Protein AF-A0AB33IE36-F1 (afdb_monomer_lite)

Secondary structure (DSSP, 8-state):
-TTSHHHHHHHHHHHHHHHHHHHHHTTT-GGGHHHHHHHHHHHHHHHHHHHHHHHHSS--S---S-HHHHHHHHHHHHHHTT----SHHHHHHHHHHHHHHHH-TTS-TTT-SB-TTSPBPPP----HHHHHHHHHHHHHHHHHHHHHHHHHTT--

Organism: NCBI:txid887700

Structure (mmCIF, N/CA/C/O backbone):
data_AF-A0AB33IE36-F1
#
_entry.id   AF-A0AB33IE36-F1
#
loop_
_atom_site.group_PDB
_atom_site.id
_atom_site.type_symbol
_atom_site.label_atom_id
_atom_site.label_alt_id
_atom_site.label_comp_id
_atom_site.label_asym_id
_atom_site.label_entity_id
_atom_site.label_seq_id
_atom_site.pdbx_PDB_ins_code
_atom_site.Cartn_x
_atom_site.Cartn_y
_atom_site.Cartn_z
_atom_site.occupancy
_atom_site.B_iso_or_equiv
_atom_site.auth_seq_id
_atom_site.auth_comp_id
_atom_site.auth_asym_id
_atom_site.auth_atom_id
_atom_site.pdbx_PDB_model_num
ATOM 1 N N . MET A 1 1 ? 19.873 -5.301 5.708 1.00 49.38 1 MET A N 1
ATOM 2 C CA . MET A 1 1 ? 20.299 -3.986 6.247 1.00 49.38 1 MET A CA 1
ATOM 3 C C . MET A 1 1 ? 19.062 -3.291 6.789 1.00 49.38 1 MET A C 1
ATOM 5 O O . MET A 1 1 ? 18.103 -3.177 6.050 1.00 49.38 1 MET A O 1
ATOM 9 N N . THR A 1 2 ? 19.055 -2.840 8.042 1.00 55.91 2 THR A N 1
ATOM 10 C CA . THR A 1 2 ? 17.875 -2.230 8.699 1.00 55.91 2 THR A CA 1
ATOM 11 C C . THR A 1 2 ? 17.488 -0.840 8.167 1.00 55.91 2 THR A C 1
ATOM 13 O O . THR A 1 2 ? 16.539 -0.242 8.659 1.00 55.91 2 THR A O 1
ATOM 16 N N . GLY A 1 3 ? 18.222 -0.317 7.177 1.00 69.31 3 GLY A N 1
ATOM 17 C CA . GLY A 1 3 ? 17.977 0.981 6.541 1.00 69.31 3 GLY A CA 1
ATOM 18 C C . GLY A 1 3 ? 17.455 0.912 5.101 1.00 69.31 3 GLY A C 1
ATOM 19 O O . GLY A 1 3 ? 17.463 1.943 4.436 1.00 69.31 3 GLY A O 1
ATOM 20 N N . SER A 1 4 ? 17.062 -0.262 4.586 1.00 84.06 4 SER A N 1
ATOM 21 C CA . SER A 1 4 ? 16.461 -0.365 3.245 1.00 84.06 4 SER A CA 1
ATOM 22 C C . SER A 1 4 ? 14.956 -0.079 3.270 1.00 84.06 4 SER A C 1
ATOM 24 O O . SER A 1 4 ? 14.287 -0.296 4.283 1.00 84.06 4 SER A O 1
ATOM 26 N N . TRP A 1 5 ? 14.419 0.386 2.136 1.00 87.44 5 TRP A N 1
ATOM 27 C CA . TRP A 1 5 ? 12.974 0.556 1.949 1.00 87.44 5 TRP A CA 1
ATOM 28 C C . TRP A 1 5 ? 12.212 -0.756 2.121 1.00 87.44 5 TRP A C 1
ATOM 30 O O . TRP A 1 5 ? 11.203 -0.772 2.814 1.00 87.44 5 TRP A O 1
ATOM 40 N N . GLU A 1 6 ? 12.750 -1.843 1.574 1.00 89.44 6 GLU A N 1
ATOM 41 C CA . GLU A 1 6 ? 12.217 -3.200 1.705 1.00 89.44 6 GLU A CA 1
ATOM 42 C C . GLU A 1 6 ? 12.073 -3.617 3.177 1.00 89.44 6 GLU A C 1
ATOM 44 O O . GLU A 1 6 ? 10.994 -4.011 3.614 1.00 89.44 6 GLU A O 1
ATOM 49 N N . PHE A 1 7 ? 13.136 -3.461 3.980 1.00 91.06 7 PHE A N 1
ATOM 50 C CA . PHE A 1 7 ? 13.088 -3.813 5.401 1.00 91.06 7 PHE A CA 1
ATOM 51 C C . PHE A 1 7 ? 12.043 -2.977 6.145 1.00 91.06 7 PHE A C 1
ATOM 53 O O . PHE A 1 7 ? 11.310 -3.496 6.988 1.00 91.06 7 PHE A O 1
ATOM 60 N N . LEU A 1 8 ? 11.966 -1.680 5.833 1.00 92.62 8 LEU A N 1
ATOM 61 C CA . LEU A 1 8 ? 10.999 -0.789 6.458 1.00 92.62 8 LEU A CA 1
ATOM 62 C C . LEU A 1 8 ? 9.562 -1.176 6.073 1.00 92.62 8 LEU A C 1
ATOM 64 O O . LEU A 1 8 ? 8.723 -1.284 6.965 1.00 92.62 8 LEU A O 1
ATOM 68 N N . ALA A 1 9 ? 9.293 -1.446 4.794 1.00 94.69 9 ALA A N 1
ATOM 69 C CA . ALA A 1 9 ? 7.997 -1.912 4.304 1.00 94.69 9 ALA A CA 1
ATOM 70 C C . ALA A 1 9 ? 7.563 -3.205 5.006 1.00 94.69 9 ALA A C 1
ATOM 72 O O . ALA A 1 9 ? 6.522 -3.218 5.669 1.00 94.69 9 ALA A O 1
ATOM 73 N N . TYR A 1 10 ? 8.436 -4.217 5.002 1.00 95.06 10 TYR A N 1
ATOM 74 C CA . TYR A 1 10 ? 8.196 -5.496 5.667 1.00 95.06 10 TYR A CA 1
ATOM 75 C C . TYR A 1 10 ? 7.940 -5.338 7.173 1.00 95.06 10 TYR A C 1
ATOM 77 O O . TYR A 1 10 ? 7.047 -5.971 7.732 1.00 95.06 10 TYR A O 1
ATOM 85 N N . SER A 1 11 ? 8.674 -4.454 7.859 1.00 95.75 11 SER A N 1
ATOM 86 C CA . SER A 1 11 ? 8.471 -4.234 9.299 1.00 95.75 11 SER A CA 1
ATOM 87 C C . SER A 1 11 ? 7.073 -3.693 9.631 1.00 95.75 11 SER A C 1
ATOM 89 O O . SER A 1 11 ? 6.483 -4.082 10.641 1.00 95.75 11 SER A O 1
ATOM 91 N N . PHE A 1 12 ? 6.521 -2.830 8.772 1.00 96.56 12 PHE A N 1
ATOM 92 C CA . PHE A 1 12 ? 5.180 -2.271 8.942 1.00 96.56 12 PHE A CA 1
ATOM 93 C C . PHE A 1 12 ? 4.083 -3.231 8.484 1.00 96.56 12 PHE A C 1
ATOM 95 O O . PHE A 1 12 ? 3.029 -3.255 9.111 1.00 96.56 12 PHE A O 1
ATOM 102 N N . GLU A 1 13 ? 4.331 -4.034 7.448 1.00 97.06 13 GLU A N 1
ATOM 103 C CA . GLU A 1 13 ? 3.471 -5.165 7.072 1.00 97.06 13 GLU A CA 1
ATOM 104 C C . GLU A 1 13 ? 3.304 -6.127 8.250 1.00 97.06 13 GLU A C 1
ATOM 106 O O . GLU A 1 13 ? 2.185 -6.327 8.718 1.00 97.06 13 GLU A O 1
ATOM 111 N N . ARG A 1 14 ? 4.407 -6.597 8.847 1.00 97.25 14 ARG A N 1
ATOM 112 C CA . ARG A 1 14 ? 4.348 -7.446 10.047 1.00 97.25 14 ARG A CA 1
ATOM 113 C C . ARG A 1 14 ? 3.610 -6.771 11.201 1.00 97.25 14 ARG A C 1
ATOM 115 O O . ARG A 1 14 ? 2.809 -7.411 11.870 1.00 97.25 14 ARG A O 1
ATOM 122 N N . GLY A 1 15 ? 3.857 -5.483 11.439 1.00 96.62 15 GLY A N 1
ATOM 123 C CA . GLY A 1 15 ? 3.151 -4.734 12.480 1.00 96.62 15 GLY A CA 1
ATOM 124 C C . GLY A 1 15 ? 1.637 -4.657 12.248 1.00 96.62 15 GLY A C 1
ATOM 125 O O . GLY A 1 15 ? 0.869 -4.770 13.204 1.00 96.62 15 GLY A O 1
ATOM 126 N N . PHE A 1 16 ? 1.211 -4.478 10.995 1.00 96.00 16 PHE A N 1
ATOM 127 C CA . PHE A 1 16 ? -0.198 -4.494 10.611 1.00 96.00 16 PHE A CA 1
ATOM 128 C C . PHE A 1 16 ? -0.825 -5.873 10.847 1.00 96.00 16 PHE A C 1
ATOM 130 O O . PHE A 1 16 ? -1.850 -5.942 11.521 1.00 96.00 16 PHE A O 1
ATOM 137 N N . GLU A 1 17 ? -0.202 -6.949 10.362 1.00 96.00 17 GLU A N 1
ATOM 138 C CA . GLU A 1 17 ? -0.733 -8.314 10.492 1.00 96.00 17 GLU A CA 1
ATOM 139 C C . GLU A 1 17 ? -0.922 -8.723 11.958 1.00 96.00 17 GLU A C 1
ATOM 141 O O . GLU A 1 17 ? -1.997 -9.177 12.349 1.00 96.00 17 GLU A O 1
ATOM 146 N N . GLU A 1 18 ? 0.080 -8.472 12.805 1.00 96.06 18 GLU A N 1
ATOM 147 C CA . GLU A 1 18 ? -0.012 -8.778 14.237 1.00 96.06 18 GLU A CA 1
ATOM 148 C C . GLU A 1 18 ? -1.139 -7.982 14.915 1.00 96.06 18 GLU A C 1
ATOM 150 O O . GLU A 1 18 ? -1.823 -8.488 15.806 1.00 96.06 18 GLU A O 1
ATOM 155 N N . MET A 1 19 ? -1.358 -6.725 14.513 1.00 93.94 19 MET A N 1
ATOM 156 C CA . MET A 1 19 ? -2.449 -5.917 15.059 1.00 93.94 19 MET A CA 1
ATOM 157 C C . MET A 1 19 ? -3.814 -6.378 14.546 1.00 93.94 19 MET A C 1
ATOM 159 O O . MET A 1 19 ? -4.777 -6.377 15.317 1.00 93.94 19 MET A O 1
ATOM 163 N N . TRP A 1 20 ? -3.894 -6.788 13.281 1.00 94.62 20 TRP A N 1
ATOM 164 C CA . TRP A 1 20 ? -5.098 -7.348 12.682 1.00 94.62 20 TRP A CA 1
ATOM 165 C C . TRP A 1 20 ? -5.532 -8.620 13.413 1.00 94.62 20 TRP A C 1
ATOM 167 O O . TRP A 1 20 ? -6.687 -8.707 13.828 1.00 94.62 20 TRP A O 1
ATOM 177 N N . ASP A 1 21 ? -4.602 -9.537 13.698 1.00 93.75 21 ASP A N 1
ATOM 178 C CA . ASP A 1 21 ? -4.878 -10.749 14.480 1.00 93.75 21 ASP A CA 1
ATOM 179 C C . ASP A 1 21 ? -5.474 -10.411 15.855 1.00 93.75 21 ASP A C 1
ATOM 181 O O . ASP A 1 21 ? -6.435 -11.034 16.316 1.00 93.75 21 ASP A O 1
ATOM 185 N N . ARG A 1 22 ? -4.947 -9.377 16.526 1.00 92.19 22 ARG A N 1
ATOM 186 C CA . ARG A 1 22 ? -5.497 -8.927 17.816 1.00 92.19 22 ARG A CA 1
ATOM 187 C C . ARG A 1 22 ? -6.868 -8.276 17.684 1.00 92.19 22 ARG A C 1
ATOM 189 O O . ARG A 1 22 ? -7.712 -8.521 18.545 1.00 92.19 22 ARG A O 1
ATOM 196 N N . ALA A 1 23 ? -7.099 -7.482 16.642 1.00 90.94 23 ALA A N 1
ATOM 197 C CA . ALA A 1 23 ? -8.405 -6.883 16.371 1.00 90.94 23 ALA A CA 1
ATOM 198 C C . ALA A 1 23 ? -9.461 -7.958 16.056 1.00 90.94 23 ALA A C 1
ATOM 200 O O . ALA A 1 23 ? -10.590 -7.874 16.535 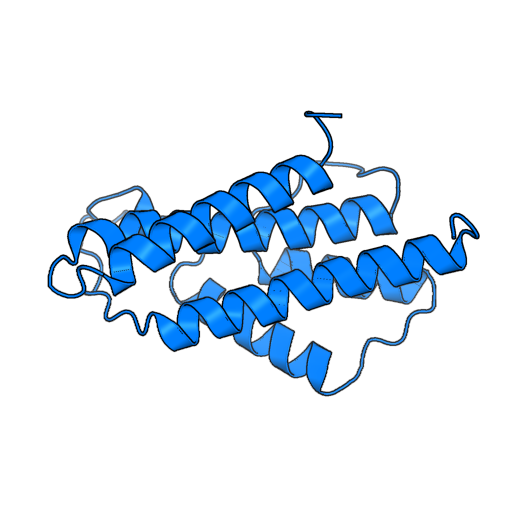1.00 90.94 23 ALA A O 1
ATOM 201 N N . GLN A 1 24 ? -9.080 -9.021 15.343 1.00 90.62 24 GLN A N 1
ATOM 202 C CA . GLN A 1 24 ? -9.945 -10.168 15.058 1.00 90.62 24 GLN A CA 1
ATOM 203 C C . GLN A 1 24 ? -10.310 -10.963 16.316 1.00 90.62 24 GLN A C 1
ATOM 205 O O . GLN A 1 24 ? -11.444 -11.422 16.449 1.00 90.62 24 GLN A O 1
ATOM 210 N N . LEU A 1 25 ? -9.371 -11.122 17.252 1.00 89.88 25 LEU A N 1
ATOM 211 C CA . LEU A 1 25 ? -9.615 -11.826 18.514 1.00 89.88 25 LEU A CA 1
ATOM 212 C C . LEU A 1 25 ? -10.512 -11.039 19.482 1.00 89.88 25 LEU A C 1
ATOM 214 O O . LEU A 1 25 ? -11.173 -11.647 20.324 1.00 89.88 25 LEU A O 1
ATOM 218 N N . ASP A 1 26 ? -10.553 -9.710 19.371 1.00 84.94 26 ASP A N 1
ATOM 219 C CA . ASP A 1 26 ? -11.354 -8.836 20.233 1.00 84.94 26 ASP A CA 1
ATOM 220 C C . ASP A 1 26 ? -12.187 -7.835 19.415 1.00 84.94 26 ASP A C 1
ATOM 222 O O . ASP A 1 26 ? -12.094 -6.618 19.592 1.00 84.94 26 ASP A O 1
ATOM 226 N N . ARG A 1 27 ? -13.057 -8.361 18.537 1.00 76.69 27 ARG A N 1
ATOM 227 C CA . ARG A 1 27 ? -13.953 -7.562 17.668 1.00 76.69 27 ARG A CA 1
ATOM 228 C C . ARG A 1 27 ? -14.881 -6.603 18.426 1.00 76.69 27 ARG A C 1
ATOM 230 O O . ARG A 1 27 ? -15.480 -5.721 17.826 1.00 76.69 27 ARG A O 1
ATOM 237 N N . SER A 1 28 ? -15.022 -6.767 19.743 1.00 71.56 28 SER A N 1
ATOM 238 C CA . SER A 1 28 ? -15.824 -5.876 20.587 1.00 71.56 28 SER A CA 1
ATOM 239 C C . SER A 1 28 ? -15.134 -4.541 20.896 1.00 71.56 28 SER A C 1
ATOM 241 O O . SER A 1 28 ? -15.780 -3.616 21.396 1.00 71.56 28 SER A O 1
ATOM 243 N N . ARG A 1 29 ? -13.828 -4.421 20.612 1.00 68.25 29 ARG A N 1
ATOM 244 C CA . ARG A 1 29 ? -13.017 -3.246 20.939 1.00 68.25 29 ARG A CA 1
ATOM 245 C C . ARG A 1 29 ? -12.615 -2.445 19.704 1.00 68.25 29 ARG A C 1
ATOM 247 O O . ARG A 1 29 ? -11.520 -2.608 19.175 1.00 68.25 29 ARG A O 1
ATOM 254 N N . SER A 1 30 ? -13.409 -1.424 19.397 1.00 75.31 30 SER A N 1
ATOM 255 C CA . SER A 1 30 ? -13.093 -0.411 18.373 1.00 75.31 30 SER A CA 1
ATOM 256 C C . SER A 1 30 ? -11.862 0.460 18.681 1.00 75.31 30 SER A C 1
ATOM 258 O O . SER A 1 30 ? -11.446 1.292 17.879 1.00 75.31 30 SER A O 1
ATOM 260 N N . VAL A 1 31 ? -11.230 0.298 19.850 1.00 83.69 31 VAL A N 1
ATOM 261 C CA . VAL A 1 31 ? -10.039 1.081 20.227 1.00 83.69 31 VAL A CA 1
ATOM 262 C C . VAL A 1 31 ? -8.827 0.778 19.337 1.00 83.69 31 VAL A C 1
ATOM 264 O O . VAL A 1 31 ? -7.933 1.617 19.220 1.00 83.69 31 VAL A O 1
ATOM 267 N N . LEU A 1 32 ? -8.790 -0.406 18.713 1.00 86.94 32 LEU A N 1
ATOM 268 C CA . LEU A 1 32 ? -7.702 -0.820 17.823 1.00 86.94 32 LEU A CA 1
ATOM 269 C C . LEU A 1 32 ? -7.899 -0.362 16.374 1.00 86.94 32 LEU A C 1
ATOM 271 O O . LEU A 1 32 ? -6.922 -0.310 15.635 1.00 86.94 32 LEU A O 1
ATOM 275 N N . ASP A 1 33 ? -9.104 0.060 15.997 1.00 85.94 33 ASP A N 1
ATOM 276 C CA . ASP A 1 33 ? -9.470 0.425 14.625 1.00 85.94 33 ASP A CA 1
ATOM 277 C C . ASP A 1 33 ? -8.581 1.534 14.054 1.00 85.94 33 ASP A C 1
ATOM 279 O O . ASP A 1 33 ? -8.032 1.427 12.957 1.00 85.94 33 ASP A O 1
ATOM 283 N N . ARG A 1 34 ? -8.382 2.611 14.823 1.00 85.88 34 ARG A N 1
ATOM 284 C CA . ARG A 1 34 ? -7.565 3.749 14.376 1.00 85.88 34 ARG A CA 1
ATOM 285 C C . ARG A 1 34 ? -6.076 3.390 14.253 1.00 85.88 34 ARG A C 1
ATOM 287 O O . ARG A 1 34 ? -5.510 3.678 13.197 1.00 85.88 34 ARG A O 1
ATOM 294 N N . PRO A 1 35 ? -5.422 2.783 15.268 1.00 88.81 35 PRO A N 1
ATOM 295 C CA . PRO A 1 35 ? -4.056 2.281 15.121 1.00 88.81 35 PRO A CA 1
ATOM 296 C C . PRO A 1 35 ? -3.889 1.292 13.961 1.00 88.81 35 PRO A C 1
ATOM 298 O O . PRO A 1 35 ? -2.917 1.401 13.214 1.00 88.81 35 PRO A O 1
ATOM 301 N N . LEU A 1 36 ? -4.848 0.380 13.776 1.00 90.56 36 LEU A N 1
ATOM 302 C CA . LEU A 1 36 ? -4.812 -0.630 12.722 1.00 90.56 36 LEU A CA 1
ATOM 303 C C . LEU A 1 36 ? -4.829 0.016 11.337 1.00 90.56 36 LEU A C 1
ATOM 305 O O . LEU A 1 36 ? -3.972 -0.287 10.510 1.00 90.56 36 LEU A O 1
ATOM 309 N N . LEU A 1 37 ? -5.746 0.956 11.098 1.00 88.69 37 LEU A N 1
ATOM 310 C CA . LEU A 1 37 ? -5.821 1.682 9.829 1.00 88.69 37 LEU A CA 1
ATOM 311 C C . LEU A 1 37 ? -4.579 2.542 9.564 1.00 88.69 37 LEU A C 1
ATOM 313 O O . LEU A 1 37 ? -4.145 2.667 8.418 1.00 88.69 37 LEU A O 1
ATOM 317 N N . MET A 1 38 ? -3.974 3.113 10.611 1.00 89.94 38 MET A N 1
ATOM 318 C CA . MET A 1 38 ? -2.711 3.841 10.476 1.00 89.94 38 MET A CA 1
ATOM 319 C C . MET A 1 38 ? -1.583 2.914 10.007 1.00 89.94 38 MET A C 1
ATOM 321 O O . MET A 1 38 ? -0.850 3.269 9.083 1.00 89.94 38 MET A O 1
ATOM 325 N N . LEU A 1 39 ? -1.451 1.735 10.625 1.00 92.94 39 LEU A N 1
ATOM 326 C CA . LEU A 1 39 ? -0.446 0.740 10.243 1.00 92.94 39 LEU A CA 1
ATOM 327 C C . LEU A 1 39 ? -0.693 0.198 8.839 1.00 92.94 39 LEU A C 1
ATOM 329 O O . LEU A 1 39 ? 0.247 0.149 8.050 1.00 92.94 39 LEU A O 1
ATOM 333 N N . TRP A 1 40 ? -1.946 -0.121 8.511 1.00 93.38 40 TRP A N 1
ATOM 334 C CA . TRP A 1 40 ? -2.358 -0.545 7.175 1.00 93.38 40 TRP A CA 1
ATOM 335 C C . TRP A 1 40 ? -1.885 0.454 6.116 1.00 93.38 40 TRP A C 1
ATOM 337 O O . TRP A 1 40 ? -1.157 0.101 5.188 1.00 93.38 40 TRP A O 1
ATOM 347 N N . ARG A 1 41 ? -2.227 1.738 6.303 1.00 92.88 41 ARG A N 1
ATOM 348 C CA . ARG A 1 41 ? -1.905 2.795 5.337 1.00 92.88 41 ARG A CA 1
ATOM 349 C C . ARG A 1 41 ? -0.402 2.993 5.213 1.00 92.88 41 ARG A C 1
ATOM 351 O O . ARG A 1 41 ? 0.105 3.154 4.106 1.00 92.88 41 ARG A O 1
ATOM 358 N N . GLN A 1 42 ? 0.302 3.003 6.343 1.00 92.69 42 GLN A N 1
ATOM 359 C CA . GLN A 1 42 ? 1.747 3.187 6.365 1.00 92.69 42 GLN A CA 1
ATOM 360 C C . GLN A 1 42 ? 2.474 2.013 5.703 1.00 92.69 42 GLN A C 1
ATOM 362 O O . GLN A 1 42 ? 3.421 2.241 4.956 1.00 92.69 42 GLN A O 1
ATOM 367 N N . SER A 1 43 ? 2.022 0.781 5.936 1.00 95.81 43 SER A N 1
ATOM 368 C CA . SER A 1 43 ? 2.560 -0.407 5.276 1.00 95.81 43 SER A CA 1
ATOM 369 C C . SER A 1 43 ? 2.392 -0.306 3.757 1.00 95.81 43 SER A C 1
ATOM 371 O O . SER A 1 43 ? 3.392 -0.332 3.042 1.00 95.81 43 SER A O 1
ATOM 373 N N . VAL A 1 44 ? 1.173 -0.056 3.262 1.00 95.62 44 VAL A N 1
ATOM 374 C CA . VAL A 1 44 ? 0.911 0.121 1.821 1.00 95.62 44 VAL A CA 1
ATOM 375 C C . VAL A 1 44 ? 1.780 1.225 1.214 1.00 95.62 44 VAL A C 1
ATOM 377 O O . VAL A 1 44 ? 2.412 1.021 0.177 1.00 95.62 44 VAL A O 1
ATOM 380 N N . GLU A 1 45 ? 1.869 2.385 1.872 1.00 94.94 45 GLU A N 1
ATOM 381 C CA . GLU A 1 45 ? 2.717 3.494 1.424 1.00 94.94 45 GLU A CA 1
ATOM 382 C C . GLU A 1 45 ? 4.184 3.064 1.261 1.00 94.94 45 GLU A C 1
ATOM 384 O O . GLU A 1 45 ? 4.830 3.413 0.270 1.00 94.94 45 GLU A O 1
ATOM 389 N N . LEU A 1 46 ? 4.713 2.311 2.226 1.00 95.56 46 LEU A N 1
ATOM 390 C CA . LEU A 1 46 ? 6.101 1.863 2.222 1.00 95.56 46 LEU A CA 1
ATOM 391 C C . LEU A 1 46 ? 6.375 0.803 1.154 1.00 95.56 46 LEU A C 1
ATOM 393 O O . LEU A 1 46 ? 7.424 0.885 0.521 1.00 95.56 46 LEU A O 1
ATOM 397 N N . HIS A 1 47 ? 5.451 -0.127 0.897 1.00 97.69 47 HIS A N 1
ATOM 398 C CA . HIS A 1 47 ? 5.605 -1.103 -0.190 1.00 97.69 47 HIS A CA 1
ATOM 399 C C . HIS A 1 47 ? 5.633 -0.431 -1.563 1.00 97.69 47 HIS A C 1
ATOM 401 O O . HIS A 1 47 ? 6.496 -0.749 -2.378 1.00 97.69 47 HIS A O 1
ATOM 407 N N . ILE A 1 48 ? 4.772 0.563 -1.807 1.00 96.94 48 ILE A N 1
ATOM 408 C CA . ILE A 1 48 ? 4.807 1.305 -3.075 1.00 96.94 48 ILE A CA 1
ATOM 409 C C . ILE A 1 48 ? 6.136 2.069 -3.207 1.00 96.94 48 ILE A C 1
ATOM 411 O O . ILE A 1 48 ? 6.758 2.060 -4.269 1.00 96.94 48 ILE A O 1
ATOM 415 N N . LYS A 1 49 ? 6.611 2.713 -2.131 1.00 95.38 49 LYS A N 1
ATOM 416 C CA . LYS A 1 49 ? 7.904 3.426 -2.130 1.00 95.38 49 LYS A CA 1
ATOM 417 C C . LYS A 1 49 ? 9.089 2.491 -2.338 1.00 95.38 49 LYS A C 1
ATOM 419 O O . LYS A 1 49 ? 10.001 2.857 -3.076 1.00 95.38 49 LYS A O 1
ATOM 424 N N . SER A 1 50 ? 9.064 1.317 -1.712 1.00 95.00 50 SER A N 1
ATOM 425 C CA . SER A 1 50 ? 10.056 0.264 -1.918 1.00 95.00 50 SER A CA 1
ATOM 426 C C . SER A 1 50 ? 10.098 -0.142 -3.385 1.00 95.00 50 SER A C 1
ATOM 428 O O . SER A 1 50 ? 11.154 -0.025 -4.006 1.00 95.00 50 SER A O 1
ATOM 430 N N . ALA A 1 51 ? 8.938 -0.431 -3.980 1.00 96.19 51 ALA A N 1
ATOM 431 C CA . ALA A 1 51 ? 8.863 -0.854 -5.369 1.00 96.19 51 ALA A CA 1
ATOM 432 C C . ALA A 1 51 ? 9.353 0.230 -6.334 1.00 96.19 51 ALA A C 1
ATOM 434 O O . ALA A 1 51 ? 10.090 -0.066 -7.279 1.00 96.19 51 ALA A O 1
ATOM 435 N N . ILE A 1 52 ? 9.037 1.506 -6.074 1.00 95.50 52 ILE A N 1
ATOM 436 C CA . ILE A 1 52 ? 9.595 2.621 -6.851 1.00 95.50 52 ILE A CA 1
ATOM 437 C C . ILE A 1 52 ? 11.113 2.669 -6.692 1.00 95.50 52 ILE A C 1
ATOM 439 O O . ILE A 1 52 ? 11.818 2.706 -7.697 1.00 95.50 52 ILE A O 1
ATOM 443 N N . ALA A 1 53 ? 11.617 2.673 -5.454 1.00 92.81 53 ALA A N 1
ATOM 444 C CA . ALA A 1 53 ? 13.046 2.763 -5.167 1.00 92.81 53 ALA A CA 1
ATOM 445 C C . ALA A 1 53 ? 13.826 1.625 -5.833 1.00 92.81 53 ALA A C 1
ATOM 447 O O . ALA A 1 53 ? 14.869 1.865 -6.437 1.00 92.81 53 ALA A O 1
ATOM 448 N N . TYR A 1 54 ? 13.283 0.411 -5.796 1.00 91.56 54 TYR A N 1
ATOM 449 C CA . TYR A 1 54 ? 13.864 -0.753 -6.447 1.00 91.56 54 TYR A CA 1
ATOM 450 C C . TYR A 1 54 ? 13.863 -0.606 -7.978 1.00 91.56 54 TYR A C 1
ATOM 452 O O . TYR A 1 54 ? 14.885 -0.837 -8.635 1.00 91.56 54 TYR A O 1
ATOM 460 N N . THR A 1 55 ? 12.742 -0.148 -8.548 1.00 92.94 55 THR A N 1
ATOM 461 C CA . THR A 1 55 ? 12.570 0.085 -9.992 1.00 92.94 55 THR A CA 1
ATOM 462 C C . THR A 1 55 ? 13.564 1.122 -10.518 1.00 92.94 55 THR A C 1
ATOM 464 O O . THR A 1 55 ? 14.258 0.862 -11.500 1.00 92.94 55 THR A O 1
ATOM 467 N N . VAL A 1 56 ? 13.706 2.268 -9.844 1.00 91.00 56 VAL A N 1
ATOM 468 C CA . VAL A 1 56 ? 14.563 3.376 -10.314 1.00 91.00 56 VAL A CA 1
ATOM 469 C C . VAL A 1 56 ? 16.021 3.271 -9.858 1.00 91.00 56 VAL A C 1
ATOM 471 O O . VAL A 1 56 ? 16.892 3.925 -10.430 1.00 91.00 56 VAL A O 1
ATOM 474 N N . GLY A 1 57 ? 16.306 2.476 -8.824 1.00 83.12 57 GLY A N 1
ATOM 475 C CA . GLY A 1 57 ? 17.625 2.328 -8.204 1.00 83.12 57 GLY A CA 1
ATOM 476 C C . GLY A 1 57 ? 18.026 3.503 -7.304 1.00 83.12 57 GLY A C 1
ATOM 477 O O . GLY A 1 57 ? 18.409 3.281 -6.159 1.00 83.12 57 GLY A O 1
ATOM 478 N N . ASP A 1 58 ? 17.921 4.745 -7.794 1.00 74.88 58 ASP A N 1
ATOM 479 C CA . ASP A 1 58 ? 18.301 5.954 -7.048 1.00 74.88 58 ASP A CA 1
ATOM 480 C C . ASP A 1 58 ? 17.162 6.988 -7.035 1.00 74.88 58 ASP A C 1
ATOM 482 O O . ASP A 1 58 ? 16.791 7.575 -8.059 1.00 74.88 58 ASP A O 1
ATOM 486 N N . VAL A 1 59 ? 16.562 7.197 -5.862 1.00 75.06 59 VAL A N 1
ATOM 487 C CA . VAL A 1 59 ? 15.384 8.060 -5.707 1.00 75.06 59 VAL A CA 1
ATOM 488 C C . VAL A 1 59 ? 15.828 9.523 -5.657 1.00 75.06 59 VAL A C 1
ATOM 490 O O . VAL A 1 59 ? 16.299 10.022 -4.636 1.00 75.06 59 VAL A O 1
ATOM 493 N N . LYS A 1 60 ? 15.645 10.249 -6.765 1.00 64.75 60 LYS A N 1
ATOM 494 C CA . LYS A 1 60 ? 15.903 11.696 -6.819 1.00 64.75 60 LYS A CA 1
ATOM 495 C C . LYS A 1 60 ? 14.732 12.473 -6.212 1.00 64.75 60 LYS A C 1
ATOM 497 O O . LYS A 1 60 ? 13.735 12.729 -6.882 1.00 64.75 60 LYS A O 1
ATOM 502 N N . GLY A 1 61 ? 14.883 12.889 -4.956 1.00 70.06 61 GLY A N 1
ATOM 503 C CA . GLY A 1 61 ? 13.895 13.685 -4.218 1.00 70.06 61 GLY A CA 1
ATOM 504 C C . GLY A 1 61 ? 13.174 12.896 -3.123 1.00 70.06 61 GLY A C 1
ATOM 505 O O . GLY A 1 61 ? 13.385 11.702 -2.950 1.00 70.06 61 GLY A O 1
ATOM 506 N N . GLY A 1 62 ? 12.345 13.585 -2.338 1.00 75.00 62 GLY A N 1
ATOM 507 C CA . GLY A 1 62 ? 11.526 12.942 -1.310 1.00 75.00 62 GLY A CA 1
ATOM 508 C C . GLY A 1 62 ? 10.257 12.336 -1.902 1.00 75.00 62 GLY A C 1
ATOM 509 O O . GLY A 1 62 ? 9.654 12.910 -2.809 1.00 75.00 62 GLY A O 1
ATOM 510 N N . PHE A 1 63 ? 9.814 11.203 -1.363 1.00 81.88 63 PHE A N 1
ATOM 511 C CA . PHE A 1 63 ? 8.499 10.672 -1.695 1.00 81.88 63 PHE A CA 1
ATOM 512 C C . PHE A 1 63 ? 7.386 11.496 -1.043 1.00 81.88 63 PHE A C 1
ATOM 514 O O . PHE A 1 63 ? 7.480 11.867 0.128 1.00 81.88 63 PHE A O 1
ATOM 521 N N . GLY A 1 64 ? 6.292 11.705 -1.777 1.00 86.69 64 GLY A N 1
ATOM 522 C CA . GLY A 1 64 ? 5.037 12.165 -1.186 1.00 86.69 64 GLY A CA 1
ATOM 523 C C . GLY A 1 64 ? 4.370 11.090 -0.316 1.00 86.69 64 GLY A C 1
ATOM 524 O O . GLY A 1 64 ? 4.930 10.020 -0.074 1.00 86.69 64 GLY A O 1
ATOM 525 N N . HIS A 1 65 ? 3.147 11.377 0.129 1.00 90.06 65 HIS A N 1
ATOM 526 C CA . HIS A 1 65 ? 2.320 10.465 0.938 1.00 90.06 65 HIS A CA 1
ATOM 527 C C . HIS A 1 65 ? 0.999 10.085 0.256 1.00 90.06 65 HIS A C 1
ATOM 529 O O . HIS A 1 65 ? 0.201 9.345 0.815 1.00 90.06 65 HIS A O 1
ATOM 535 N N . ASP A 1 66 ? 0.729 10.623 -0.931 1.00 92.31 66 ASP A N 1
ATOM 536 C CA . ASP A 1 66 ? -0.493 10.352 -1.689 1.00 92.31 66 ASP A CA 1
ATOM 537 C C . ASP A 1 66 ? -0.348 9.006 -2.407 1.00 92.31 66 ASP A C 1
ATOM 539 O O . ASP A 1 66 ? 0.489 8.875 -3.305 1.00 92.31 66 ASP A O 1
ATOM 543 N N . LEU A 1 67 ? -1.134 8.010 -1.990 1.00 93.75 67 LEU A N 1
ATOM 544 C CA . LEU A 1 67 ? -0.989 6.636 -2.474 1.00 93.75 67 LEU A CA 1
ATOM 545 C C . LEU A 1 67 ? -1.279 6.525 -3.974 1.00 93.75 67 LEU A C 1
ATOM 547 O O . LEU A 1 67 ? -0.559 5.827 -4.684 1.00 93.75 67 LEU A O 1
ATOM 551 N N . ASN A 1 68 ? -2.267 7.274 -4.476 1.00 94.44 68 ASN A N 1
ATOM 552 C CA . ASN A 1 68 ? -2.593 7.301 -5.902 1.00 94.44 68 ASN A CA 1
ATOM 553 C C . ASN A 1 68 ? -1.419 7.843 -6.718 1.00 94.44 68 ASN A C 1
ATOM 555 O O . ASN A 1 68 ? -1.034 7.253 -7.727 1.00 94.44 68 ASN A O 1
ATOM 559 N N . LYS A 1 69 ? -0.821 8.957 -6.280 1.00 94.06 69 LYS A N 1
ATOM 560 C CA . LYS A 1 69 ? 0.334 9.543 -6.977 1.00 94.06 69 LYS A CA 1
ATOM 561 C C . LYS A 1 69 ? 1.548 8.625 -6.938 1.00 94.06 69 LYS A C 1
ATOM 563 O O . LYS A 1 69 ? 2.237 8.520 -7.949 1.00 94.06 69 LYS A O 1
ATOM 568 N N . LEU A 1 70 ? 1.796 7.966 -5.806 1.00 95.50 70 LEU A N 1
ATOM 569 C CA . LEU A 1 70 ? 2.880 6.994 -5.678 1.00 95.50 70 LEU A CA 1
ATOM 570 C C . LEU A 1 70 ? 2.658 5.800 -6.615 1.00 95.50 70 LEU A C 1
ATOM 572 O O . LEU A 1 70 ? 3.569 5.426 -7.346 1.00 95.50 70 LEU A O 1
ATOM 576 N N . PHE A 1 71 ? 1.449 5.243 -6.670 1.00 96.94 71 PHE A N 1
ATOM 577 C CA . PHE A 1 71 ? 1.170 4.099 -7.536 1.00 96.94 71 PHE A CA 1
ATOM 578 C C . PHE A 1 71 ? 1.257 4.457 -9.026 1.00 96.94 71 PHE A C 1
ATOM 580 O O . PHE A 1 71 ? 1.886 3.745 -9.802 1.00 96.94 71 PHE A O 1
ATOM 587 N N . ILE A 1 72 ? 0.727 5.618 -9.428 1.00 95.94 72 ILE A N 1
ATOM 588 C CA . ILE A 1 72 ? 0.882 6.133 -10.800 1.00 95.94 72 ILE A CA 1
ATOM 589 C C . ILE A 1 72 ? 2.362 6.348 -11.144 1.00 95.94 72 ILE A C 1
ATOM 591 O O . ILE A 1 72 ? 2.785 6.054 -12.262 1.00 95.94 72 ILE A O 1
ATOM 595 N N . GLN A 1 73 ? 3.155 6.856 -10.195 1.00 95.56 73 GLN A N 1
ATOM 596 C CA . GLN A 1 73 ? 4.597 6.983 -10.374 1.00 95.56 73 GLN A CA 1
ATOM 597 C C . GLN A 1 73 ? 5.238 5.609 -10.599 1.00 95.56 73 GLN A C 1
ATOM 599 O O . GLN A 1 73 ? 5.986 5.463 -11.558 1.00 95.56 73 GLN A O 1
ATOM 604 N N . LEU A 1 74 ? 4.913 4.603 -9.786 1.00 96.62 74 LEU A N 1
ATOM 605 C CA . LEU A 1 74 ? 5.432 3.244 -9.945 1.00 96.62 74 LEU A CA 1
ATOM 606 C C . LEU A 1 74 ? 5.138 2.669 -11.337 1.00 96.62 74 LEU A C 1
ATOM 608 O O . LEU A 1 74 ? 6.063 2.229 -12.016 1.00 96.62 74 LEU A O 1
ATOM 612 N N . LEU A 1 75 ? 3.886 2.749 -11.797 1.00 97.12 75 LEU A N 1
ATOM 613 C CA . LEU A 1 75 ? 3.496 2.282 -13.134 1.00 97.12 75 LEU A CA 1
ATOM 614 C C . LEU A 1 75 ? 4.264 3.005 -14.245 1.00 97.12 75 LEU A C 1
ATOM 616 O O . LEU A 1 75 ? 4.702 2.388 -15.213 1.00 97.12 75 LEU A O 1
ATOM 620 N N . ARG A 1 76 ? 4.470 4.317 -14.101 1.00 96.06 76 ARG A N 1
ATOM 621 C CA . ARG A 1 76 ? 5.254 5.098 -15.061 1.00 96.06 76 ARG A CA 1
ATOM 622 C C . ARG A 1 76 ? 6.717 4.653 -15.096 1.00 96.06 76 ARG A C 1
ATOM 624 O O . ARG A 1 76 ? 7.264 4.501 -16.185 1.00 96.06 76 ARG A O 1
ATOM 631 N N . GLU A 1 77 ? 7.356 4.479 -13.942 1.00 95.25 77 GLU A N 1
ATOM 632 C CA . GLU A 1 77 ? 8.762 4.058 -13.878 1.00 95.25 77 GLU A CA 1
ATOM 633 C C . GLU A 1 77 ? 8.943 2.636 -14.429 1.00 95.25 77 GLU A C 1
ATOM 635 O O . GLU A 1 77 ? 9.889 2.373 -15.170 1.00 95.25 77 GLU A O 1
ATOM 640 N N . ARG A 1 78 ? 7.989 1.737 -14.168 1.00 96.00 78 ARG A N 1
ATOM 641 C CA . ARG A 1 78 ? 7.963 0.394 -14.761 1.00 96.00 78 ARG A CA 1
ATOM 642 C C . ARG A 1 78 ? 7.765 0.426 -16.277 1.00 96.00 78 ARG A C 1
ATOM 644 O O . ARG A 1 78 ? 8.494 -0.252 -17.000 1.00 96.00 78 ARG A O 1
ATOM 651 N N . ALA A 1 79 ? 6.875 1.274 -16.787 1.00 96.38 79 ALA A N 1
ATOM 652 C CA . ALA A 1 79 ? 6.685 1.444 -18.227 1.00 96.38 79 ALA A CA 1
ATOM 653 C C . ALA A 1 79 ? 7.954 1.954 -18.941 1.00 96.38 79 ALA A C 1
ATOM 655 O O . ALA A 1 79 ? 8.237 1.530 -20.061 1.00 96.38 79 ALA A O 1
ATOM 656 N N . ILE A 1 80 ? 8.758 2.811 -18.295 1.00 94.88 80 ILE A N 1
ATOM 657 C CA . ILE A 1 80 ? 10.060 3.264 -18.829 1.00 94.88 80 ILE A CA 1
ATOM 658 C C . ILE A 1 80 ? 11.034 2.087 -19.007 1.00 94.88 80 ILE A C 1
ATOM 660 O O . ILE A 1 80 ? 11.826 2.091 -19.949 1.00 94.88 80 ILE A O 1
ATOM 664 N N . LEU A 1 81 ? 10.954 1.070 -18.145 1.00 93.56 81 LEU A N 1
ATOM 665 C CA . LEU A 1 81 ? 11.739 -0.165 -18.251 1.00 93.56 81 LEU A CA 1
ATOM 666 C C . LEU A 1 81 ? 11.134 -1.201 -19.217 1.00 93.56 81 LEU A C 1
ATOM 668 O O . LEU A 1 81 ? 11.733 -2.252 -19.427 1.00 93.56 81 LEU A O 1
ATOM 672 N N . GLY A 1 82 ? 9.978 -0.912 -19.825 1.00 95.12 82 GLY A N 1
ATOM 673 C CA . GLY A 1 82 ? 9.324 -1.780 -20.807 1.00 95.12 82 GLY A CA 1
ATOM 674 C C . GLY A 1 82 ? 8.301 -2.767 -20.237 1.00 95.12 82 GLY A C 1
ATOM 675 O O . GLY A 1 82 ? 7.803 -3.603 -20.990 1.00 95.12 82 GLY A O 1
ATOM 676 N N . TYR A 1 83 ? 7.955 -2.676 -18.948 1.00 95.38 83 TYR A N 1
ATOM 677 C CA . TYR A 1 83 ? 6.874 -3.479 -18.368 1.00 95.38 83 TYR A CA 1
ATOM 678 C C . TYR A 1 83 ? 5.503 -2.997 -18.858 1.00 95.38 83 TYR A C 1
ATOM 680 O O . TYR A 1 83 ? 5.262 -1.795 -18.999 1.00 95.38 83 TYR A O 1
ATOM 688 N N . CYS A 1 84 ? 4.593 -3.942 -19.104 1.00 93.38 84 CYS A N 1
ATOM 689 C CA . CYS A 1 84 ? 3.210 -3.664 -19.484 1.00 93.38 84 CYS A CA 1
ATOM 690 C C . CYS A 1 84 ? 2.268 -4.078 -18.352 1.00 93.38 84 CYS A C 1
ATOM 692 O O . CYS A 1 84 ? 1.857 -5.233 -18.255 1.00 93.38 84 CYS A O 1
ATOM 694 N N . ASP A 1 85 ? 1.915 -3.111 -17.509 1.00 95.00 85 ASP A N 1
ATOM 695 C CA . ASP A 1 85 ? 1.027 -3.325 -16.365 1.00 95.00 85 ASP A CA 1
ATOM 696 C C . ASP A 1 85 ? -0.454 -3.039 -16.693 1.00 95.00 85 ASP A C 1
ATOM 698 O O . ASP A 1 85 ? -1.273 -2.959 -15.781 1.00 95.00 85 ASP A O 1
ATOM 702 N N . ASP A 1 86 ? -0.836 -2.888 -17.970 1.00 93.25 86 ASP A N 1
ATOM 703 C CA . ASP A 1 86 ? -2.240 -2.704 -18.384 1.00 93.25 86 ASP A CA 1
ATOM 704 C C . ASP A 1 86 ? -2.993 -4.040 -18.386 1.00 93.25 86 ASP A C 1
ATOM 706 O O . ASP A 1 86 ? -3.259 -4.657 -19.418 1.00 93.25 86 ASP A O 1
ATOM 710 N N . ASN A 1 87 ? -3.289 -4.522 -17.184 1.00 93.62 87 ASN A N 1
ATOM 711 C CA . ASN A 1 87 ? -4.035 -5.746 -16.953 1.00 93.62 87 ASN A CA 1
ATOM 712 C C . ASN A 1 87 ? -5.070 -5.555 -15.836 1.00 93.62 87 ASN A C 1
ATOM 714 O O . ASN A 1 87 ? -5.065 -4.563 -15.098 1.00 93.62 87 ASN A O 1
ATOM 718 N N . ASP A 1 88 ? -5.987 -6.515 -15.726 1.00 95.38 88 ASP A N 1
ATOM 719 C CA . ASP A 1 88 ? -7.103 -6.428 -14.783 1.00 95.38 88 ASP A CA 1
ATOM 720 C C . ASP A 1 88 ? -6.636 -6.399 -13.326 1.00 95.38 88 ASP A C 1
ATOM 722 O O . ASP A 1 88 ? -7.213 -5.669 -12.522 1.00 95.38 88 ASP A O 1
ATOM 726 N N . LEU A 1 89 ? -5.554 -7.109 -12.992 1.00 94.25 89 LEU A N 1
ATOM 727 C CA . LEU A 1 89 ? -5.005 -7.113 -11.638 1.00 94.25 89 LEU A CA 1
ATOM 728 C C . LEU A 1 89 ? -4.493 -5.722 -11.243 1.00 94.25 89 LEU A C 1
ATOM 730 O O . LEU A 1 89 ? -4.873 -5.214 -10.189 1.00 94.25 89 LEU A O 1
ATOM 734 N N . THR A 1 90 ? -3.698 -5.072 -12.095 1.00 96.56 90 THR A N 1
ATOM 735 C CA . THR A 1 90 ? -3.225 -3.700 -11.852 1.00 96.56 90 THR A CA 1
ATOM 736 C C . THR A 1 90 ? -4.393 -2.729 -11.706 1.00 96.56 90 THR A C 1
ATOM 738 O O . THR A 1 90 ? -4.381 -1.874 -10.819 1.00 96.56 90 THR A O 1
ATOM 741 N N . ARG A 1 91 ? -5.438 -2.874 -12.532 1.00 95.94 91 ARG A N 1
ATOM 742 C CA . ARG A 1 91 ? -6.639 -2.034 -12.443 1.00 95.94 91 ARG A CA 1
ATOM 743 C C . ARG A 1 91 ? -7.375 -2.239 -11.118 1.00 95.94 91 ARG A C 1
ATOM 745 O O . ARG A 1 91 ? -7.774 -1.256 -10.499 1.00 95.94 91 ARG A O 1
ATOM 752 N N . CYS A 1 92 ? -7.509 -3.481 -10.655 1.00 94.94 92 CYS A N 1
ATOM 753 C CA . CYS A 1 92 ? -8.069 -3.790 -9.339 1.00 94.94 92 CYS A CA 1
ATOM 754 C C . CYS A 1 92 ? -7.244 -3.159 -8.209 1.00 94.94 92 CYS A C 1
ATOM 756 O O . CYS A 1 92 ? -7.814 -2.513 -7.332 1.00 94.94 92 CYS A O 1
ATOM 758 N N . VAL A 1 93 ? -5.913 -3.279 -8.250 1.00 96.25 93 VAL A N 1
ATOM 759 C CA . VAL A 1 93 ? -5.012 -2.654 -7.264 1.00 96.25 93 VAL A CA 1
ATOM 76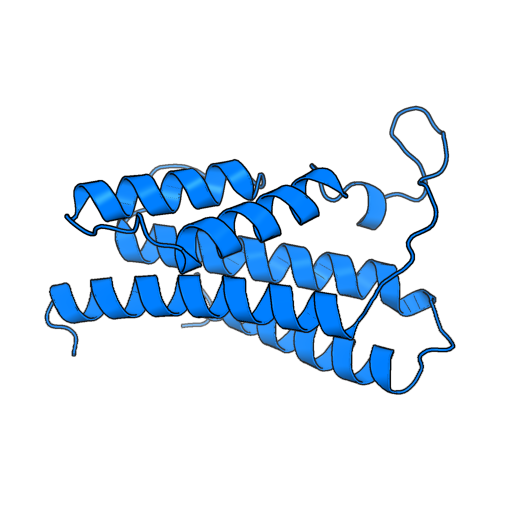0 C C . VAL A 1 93 ? -5.172 -1.134 -7.258 1.00 96.25 93 VAL A C 1
ATOM 762 O O . VAL A 1 93 ? -5.295 -0.529 -6.194 1.00 96.25 93 VAL A O 1
ATOM 765 N N . GLN A 1 94 ? -5.257 -0.510 -8.432 1.00 95.62 94 GLN A N 1
ATOM 766 C CA . GLN A 1 94 ? -5.466 0.931 -8.550 1.00 95.62 94 GLN A CA 1
ATOM 767 C C . GLN A 1 94 ? -6.811 1.381 -7.957 1.00 95.62 94 GLN A C 1
ATOM 769 O O . GLN A 1 94 ? -6.866 2.423 -7.305 1.00 95.62 94 GLN A O 1
ATOM 774 N N . ILE A 1 95 ? -7.881 0.600 -8.148 1.00 94.00 95 ILE A N 1
ATOM 775 C CA . ILE A 1 95 ? -9.194 0.863 -7.540 1.00 94.00 95 ILE A CA 1
ATOM 776 C C . ILE A 1 95 ? -9.101 0.780 -6.012 1.00 94.00 95 ILE A C 1
ATOM 778 O O . ILE A 1 95 ? -9.499 1.729 -5.341 1.00 94.00 95 ILE A O 1
ATOM 782 N N . MET A 1 96 ? -8.497 -0.281 -5.465 1.00 92.75 96 MET A N 1
ATOM 783 C CA . MET A 1 96 ? -8.334 -0.444 -4.012 1.00 92.75 96 MET A CA 1
ATOM 784 C C . MET A 1 96 ? -7.527 0.706 -3.388 1.00 92.75 96 MET A C 1
ATOM 786 O O . MET A 1 96 ? -7.899 1.248 -2.347 1.00 92.75 96 MET A O 1
ATOM 790 N N . ILE A 1 97 ? -6.445 1.138 -4.044 1.00 93.00 97 ILE A N 1
ATOM 791 C CA . ILE A 1 97 ? -5.653 2.291 -3.592 1.00 93.00 97 ILE A CA 1
ATOM 792 C C . ILE A 1 97 ? -6.490 3.577 -3.618 1.00 93.00 97 ILE A C 1
ATOM 794 O O . ILE A 1 97 ? -6.433 4.367 -2.670 1.00 93.00 97 ILE A O 1
ATOM 798 N N . ALA A 1 98 ? -7.276 3.792 -4.675 1.00 90.44 98 ALA A N 1
ATOM 799 C CA . ALA A 1 98 ? -8.113 4.978 -4.808 1.00 90.44 98 ALA A CA 1
ATOM 800 C C . ALA A 1 98 ? -9.205 5.038 -3.734 1.00 90.44 98 ALA A C 1
ATOM 802 O O . ALA A 1 98 ? -9.427 6.105 -3.153 1.00 90.44 98 ALA A O 1
ATOM 803 N N . GLU A 1 99 ? -9.838 3.905 -3.434 1.00 85.31 99 GLU A N 1
ATOM 804 C CA . GLU A 1 99 ? -10.835 3.783 -2.372 1.00 85.31 99 GLU A CA 1
ATOM 805 C C . GLU A 1 99 ? -10.242 4.177 -1.018 1.00 85.31 99 GLU A C 1
ATOM 807 O O . GLU A 1 99 ? -10.772 5.072 -0.351 1.00 85.31 99 GLU A O 1
ATOM 812 N N . VAL A 1 100 ? -9.083 3.627 -0.642 1.00 81.38 100 VAL A N 1
ATOM 813 C CA . VAL A 1 100 ? -8.488 3.954 0.663 1.00 81.38 100 VAL A CA 1
ATOM 814 C C . VAL A 1 100 ? -7.940 5.381 0.722 1.00 81.38 100 VAL A C 1
ATOM 816 O O . VAL A 1 100 ? -8.124 6.076 1.726 1.00 81.38 100 VAL A O 1
ATOM 819 N N . GLN A 1 101 ? -7.337 5.877 -0.360 1.00 86.69 101 GLN A N 1
ATOM 820 C CA . GLN A 1 101 ? -6.911 7.275 -0.442 1.00 86.69 101 GLN A CA 1
ATOM 821 C C . GLN A 1 101 ? -8.106 8.236 -0.311 1.00 86.69 101 GLN A C 1
ATOM 823 O O . GLN A 1 101 ? -7.945 9.319 0.246 1.00 86.69 101 GLN A O 1
ATOM 828 N N . SER A 1 102 ? -9.300 7.864 -0.786 1.00 82.50 102 SER A N 1
ATOM 829 C CA . SER A 1 102 ? -10.508 8.687 -0.630 1.00 82.50 102 SER A CA 1
ATOM 830 C C . SER A 1 102 ? -11.019 8.726 0.815 1.00 82.50 102 SER A C 1
ATOM 832 O O . SER A 1 102 ? -11.522 9.758 1.262 1.00 82.50 102 SER A O 1
ATOM 834 N N . PHE A 1 103 ? -10.834 7.632 1.558 1.00 74.81 103 PHE A N 1
ATOM 835 C CA . PHE A 1 103 ? -11.303 7.492 2.934 1.00 74.81 103 PHE A CA 1
ATOM 836 C C . PHE A 1 103 ? -10.509 8.341 3.937 1.00 74.81 103 PHE A C 1
ATOM 838 O O . PHE A 1 103 ? -11.074 8.853 4.909 1.00 74.81 103 PHE A O 1
ATOM 845 N N . ASP A 1 104 ? -9.200 8.501 3.720 1.00 70.69 104 ASP A N 1
ATOM 846 C CA . ASP A 1 104 ? -8.380 9.478 4.443 1.00 70.69 104 ASP A CA 1
ATOM 847 C C . ASP A 1 104 ? -7.183 9.961 3.602 1.00 70.69 104 ASP A C 1
ATOM 849 O O . ASP A 1 104 ? -6.073 9.417 3.706 1.00 70.69 104 ASP A O 1
ATOM 853 N N . PRO A 1 105 ? -7.371 11.030 2.803 1.00 73.38 105 PRO A N 1
ATOM 854 C CA . PRO A 1 105 ? -6.353 11.505 1.872 1.00 73.38 105 PRO A CA 1
ATOM 855 C C . PRO A 1 105 ? -5.024 11.897 2.524 1.00 73.38 105 PRO A C 1
ATOM 857 O O . PRO A 1 105 ? -3.979 11.856 1.870 1.00 73.38 105 PRO A O 1
ATOM 860 N N . PHE A 1 106 ? -5.054 12.283 3.804 1.00 71.12 106 PHE A N 1
ATOM 861 C CA . PHE A 1 106 ? -3.899 12.830 4.518 1.00 71.12 106 PHE A CA 1
ATOM 862 C C . PHE A 1 106 ? -3.533 12.050 5.781 1.00 71.12 106 PHE A C 1
ATOM 864 O O . PHE A 1 106 ? -2.669 12.506 6.532 1.00 71.12 106 PHE A O 1
ATOM 871 N N . ALA A 1 107 ? -4.165 10.904 6.042 1.00 73.69 107 ALA A N 1
ATOM 872 C CA . ALA A 1 107 ? -4.040 10.206 7.324 1.00 73.69 107 ALA A CA 1
ATOM 873 C C . ALA A 1 107 ? -4.387 11.117 8.531 1.00 73.69 107 ALA A C 1
ATOM 875 O O . ALA A 1 107 ? -3.827 10.968 9.620 1.00 73.69 107 ALA A O 1
ATOM 876 N N . ASP A 1 108 ? -5.224 12.146 8.339 1.00 78.94 108 ASP A N 1
ATOM 877 C CA . ASP A 1 108 ? -5.529 13.135 9.381 1.00 78.94 108 ASP A CA 1
ATOM 878 C C . ASP A 1 108 ? -6.426 12.521 10.467 1.00 78.94 108 ASP A C 1
ATOM 880 O O . ASP A 1 108 ? -6.255 12.828 11.651 1.00 78.94 108 ASP A O 1
ATOM 884 N N . ARG A 1 109 ? -7.324 11.598 10.100 1.00 78.56 109 ARG A N 1
ATOM 885 C CA . ARG A 1 109 ? -8.293 10.996 11.033 1.00 78.56 109 ARG A CA 1
ATOM 886 C C . ARG A 1 109 ? -7.653 10.056 12.049 1.00 78.56 109 ARG A C 1
ATOM 888 O O . ARG A 1 109 ? -8.217 9.805 13.115 1.00 78.56 109 ARG A O 1
ATOM 895 N N . PHE A 1 110 ? -6.469 9.544 11.721 1.00 75.69 110 PHE A N 1
ATOM 896 C CA . PHE A 1 110 ? -5.690 8.666 12.593 1.00 75.69 110 PHE A CA 1
ATOM 897 C C . PHE A 1 110 ? -4.818 9.444 13.578 1.00 75.69 110 PHE A C 1
ATOM 899 O O . PHE A 1 110 ? -4.383 8.893 14.584 1.00 75.69 110 PHE A O 1
ATOM 906 N N . ARG A 1 111 ? -4.575 10.730 13.305 1.00 77.19 111 ARG A N 1
ATOM 907 C CA . ARG A 1 111 ? -3.669 11.580 14.088 1.00 77.19 111 ARG A CA 1
ATOM 908 C C . ARG A 1 111 ? -4.404 12.572 14.974 1.00 77.19 111 ARG A C 1
ATOM 910 O O . ARG A 1 111 ? -3.887 12.952 16.021 1.00 77.19 111 ARG A O 1
ATOM 917 N N . TYR A 1 112 ? -5.597 12.991 14.563 1.00 85.38 112 TYR A N 1
ATOM 918 C CA . TYR A 1 112 ? -6.346 14.040 15.239 1.00 85.38 112 TYR A CA 1
ATOM 919 C C . TYR A 1 112 ? -7.746 13.566 15.644 1.00 85.38 112 TYR A C 1
ATOM 921 O O . TYR A 1 112 ? -8.368 12.767 14.941 1.00 85.38 112 TYR A O 1
ATOM 929 N N . PRO A 1 113 ? -8.285 14.070 16.769 1.00 83.31 113 PRO A N 1
ATOM 930 C CA . PRO A 1 113 ? -9.651 13.754 17.178 1.00 83.31 113 PRO A CA 1
ATOM 931 C C . PRO A 1 113 ? -10.695 14.417 16.267 1.00 83.31 113 PRO A C 1
ATOM 933 O O . PRO A 1 113 ? -11.776 13.864 16.089 1.00 83.31 113 PRO A O 1
ATOM 936 N N . ASN A 1 114 ? -10.357 15.564 15.665 1.00 87.75 114 ASN A N 1
ATOM 937 C CA . ASN A 1 114 ? -11.248 16.383 14.847 1.00 87.75 114 ASN A CA 1
ATOM 938 C C . ASN A 1 114 ? -10.576 16.804 13.533 1.00 87.75 114 ASN A C 1
ATOM 940 O O . ASN A 1 114 ? -9.349 16.900 13.443 1.00 87.75 114 ASN A O 1
ATOM 944 N N . LYS A 1 115 ? -11.401 17.117 12.532 1.00 86.56 115 LYS A N 1
ATOM 945 C CA . LYS A 1 115 ? -11.008 17.779 11.285 1.00 86.56 115 LYS A CA 1
ATOM 946 C C . LYS A 1 115 ? -10.403 19.157 11.594 1.00 86.56 115 LYS A C 1
ATOM 948 O O . LYS A 1 115 ? -10.654 19.749 12.644 1.00 86.56 115 LYS A O 1
ATOM 953 N N . ARG A 1 116 ? -9.668 19.737 10.636 1.00 84.19 116 ARG A N 1
ATOM 954 C CA . ARG A 1 116 ? -9.042 21.074 10.786 1.00 84.19 116 ARG A CA 1
ATOM 955 C C . ARG A 1 116 ? -10.033 22.202 11.098 1.00 84.19 116 ARG A C 1
ATOM 957 O O . ARG A 1 116 ? -9.643 23.213 11.664 1.00 84.19 116 ARG A O 1
ATOM 964 N N . ASN A 1 117 ? -11.303 22.031 10.733 1.00 88.12 117 ASN A N 1
ATOM 965 C CA . ASN A 1 117 ? -12.387 22.970 11.026 1.00 88.12 117 ASN A CA 1
ATOM 966 C C . ASN A 1 117 ? -13.066 22.723 12.391 1.00 88.12 117 ASN A C 1
ATOM 968 O O . ASN A 1 117 ? -14.109 23.310 12.664 1.00 88.12 117 ASN A O 1
ATOM 972 N N . GLY A 1 118 ? -12.517 21.834 13.224 1.00 87.25 118 GLY A N 1
ATOM 973 C CA . GLY A 1 118 ? -13.032 21.503 14.553 1.00 87.25 118 GLY A CA 1
ATOM 974 C C . GLY A 1 118 ? -14.183 20.494 14.573 1.00 87.25 118 GLY A C 1
ATOM 975 O O . GLY A 1 118 ? -14.579 20.078 15.656 1.00 87.25 118 GLY A O 1
ATOM 976 N N . GLN A 1 119 ? -14.703 20.073 13.416 1.00 88.56 119 GLN A N 1
ATOM 977 C CA . GLN A 1 119 ? -15.768 19.069 13.348 1.00 88.56 119 GLN A CA 1
ATOM 978 C C . GLN A 1 119 ? -15.220 17.656 13.590 1.00 88.56 119 GLN A C 1
ATOM 980 O O . GLN A 1 119 ? -14.096 17.368 13.164 1.00 88.56 119 GLN A O 1
ATOM 985 N N . PRO A 1 120 ? -15.993 16.754 14.213 1.00 86.38 120 PRO A N 1
ATOM 986 C CA . PRO A 1 120 ? -15.584 15.365 14.365 1.00 86.38 120 PRO A CA 1
ATOM 987 C C . PRO A 1 120 ? -15.433 14.674 13.002 1.00 86.38 120 PRO A C 1
ATOM 989 O O . PRO A 1 120 ? -16.001 15.086 11.981 1.00 86.38 120 PRO A O 1
ATOM 992 N N . PHE A 1 121 ? -14.628 13.615 12.980 1.00 83.81 121 PHE A N 1
ATOM 993 C CA . PHE A 1 121 ? -14.632 12.672 11.866 1.00 83.81 121 PHE A CA 1
ATOM 994 C C . PHE A 1 121 ? -15.900 11.818 11.910 1.00 83.81 121 PHE A C 1
ATOM 996 O O . PHE A 1 121 ? -16.463 11.607 12.979 1.00 83.81 121 PHE A O 1
ATOM 1003 N N . GLU A 1 122 ? -16.334 11.337 10.748 1.00 81.31 122 GL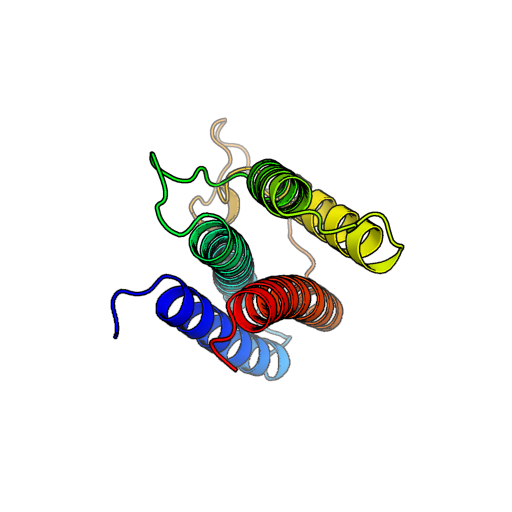U A N 1
ATOM 1004 C CA . GLU A 1 122 ? -17.387 10.323 10.679 1.00 81.31 122 GLU A CA 1
ATOM 1005 C C . GLU A 1 122 ? -16.888 9.016 11.302 1.00 81.31 122 GLU A C 1
ATOM 1007 O O . GLU A 1 122 ? -15.687 8.700 11.226 1.00 81.31 122 GLU A O 1
ATOM 1012 N N . ASP A 1 123 ? -17.817 8.284 11.918 1.00 76.69 123 ASP A N 1
ATOM 1013 C CA . ASP A 1 123 ? -17.539 6.968 12.478 1.00 76.69 123 ASP A CA 1
ATOM 1014 C C . ASP A 1 123 ? -17.032 6.023 11.384 1.00 76.69 123 ASP A C 1
ATOM 1016 O O . ASP A 1 123 ? -17.380 6.130 10.206 1.00 76.69 123 ASP A O 1
ATOM 1020 N N . ILE A 1 124 ? -16.125 5.139 11.784 1.00 75.38 124 ILE A N 1
ATOM 1021 C CA . ILE A 1 124 ? -15.491 4.160 10.909 1.00 75.38 124 ILE A CA 1
ATOM 1022 C C . ILE A 1 124 ? -16.119 2.819 11.243 1.00 75.38 124 ILE A C 1
ATOM 1024 O O . ILE A 1 124 ? -15.953 2.331 12.357 1.00 75.38 124 ILE A O 1
ATOM 1028 N N . GLU A 1 125 ? -16.786 2.217 10.272 1.00 80.00 125 GLU A N 1
ATOM 1029 C CA . GLU A 1 125 ? -17.057 0.787 10.302 1.00 80.00 125 GLU A CA 1
ATOM 1030 C C . GLU A 1 125 ? -15.948 0.091 9.510 1.00 80.00 125 GLU A C 1
ATOM 1032 O O . GLU A 1 125 ? -15.725 0.413 8.340 1.00 80.00 125 GLU A O 1
ATOM 1037 N N . ILE A 1 126 ? -15.193 -0.793 10.168 1.00 80.12 126 ILE A N 1
ATOM 1038 C CA . ILE A 1 126 ? -14.102 -1.535 9.530 1.00 80.12 126 ILE A CA 1
ATOM 1039 C C . ILE A 1 126 ? -14.549 -2.965 9.280 1.00 80.12 126 ILE A C 1
ATOM 1041 O O . ILE A 1 126 ? -14.793 -3.727 10.214 1.00 80.12 126 ILE A O 1
ATOM 1045 N N . ASP A 1 127 ? -14.538 -3.351 8.012 1.00 88.25 127 ASP A N 1
ATOM 1046 C CA . ASP A 1 127 ? -14.488 -4.753 7.632 1.00 88.25 127 ASP A CA 1
ATOM 1047 C C . ASP A 1 127 ? -13.029 -5.225 7.670 1.00 88.25 127 ASP A C 1
ATOM 1049 O O . ASP A 1 127 ? -12.232 -4.928 6.777 1.00 88.25 127 ASP A O 1
ATOM 1053 N N . LEU A 1 128 ? -12.663 -5.913 8.755 1.00 88.19 128 LEU A N 1
ATOM 1054 C CA . LEU A 1 128 ? -11.296 -6.382 8.979 1.00 88.19 128 LEU A CA 1
ATOM 1055 C C . LEU A 1 128 ? -10.839 -7.367 7.898 1.00 88.19 128 LEU A C 1
ATOM 1057 O O . LEU A 1 128 ? -9.662 -7.357 7.537 1.00 88.19 128 LEU A O 1
ATOM 1061 N N . ASP A 1 129 ? -11.739 -8.197 7.373 1.00 91.38 129 ASP A N 1
ATOM 1062 C CA . ASP A 1 129 ? -11.386 -9.229 6.400 1.00 91.38 129 ASP A CA 1
ATOM 1063 C C . ASP A 1 129 ? -11.109 -8.585 5.034 1.00 91.38 129 ASP A C 1
ATOM 1065 O O . ASP A 1 129 ? -10.072 -8.855 4.421 1.00 91.38 129 ASP A O 1
ATOM 1069 N N . HIS A 1 130 ? -11.957 -7.645 4.602 1.00 89.88 130 HIS A N 1
ATOM 1070 C CA . HIS A 1 130 ? -11.689 -6.856 3.397 1.00 89.88 130 HIS A CA 1
ATOM 1071 C C . HIS A 1 130 ? -10.442 -5.974 3.537 1.00 89.88 130 HIS A C 1
ATOM 1073 O O . HIS A 1 130 ? -9.669 -5.855 2.584 1.00 89.88 130 HIS A O 1
ATOM 1079 N N . LEU A 1 131 ? -10.199 -5.394 4.718 1.00 90.25 131 LEU A N 1
ATOM 1080 C CA . LEU A 1 131 ? -9.004 -4.587 4.972 1.00 90.25 131 LEU A CA 1
ATOM 1081 C C . LEU A 1 131 ? -7.721 -5.412 4.774 1.00 90.25 131 LEU A C 1
ATOM 1083 O O . LEU A 1 131 ? -6.784 -4.951 4.118 1.00 90.25 131 LEU A O 1
ATOM 1087 N N . PHE A 1 132 ? -7.687 -6.635 5.307 1.00 93.69 132 PHE A N 1
ATOM 1088 C CA . PHE A 1 132 ? -6.556 -7.547 5.143 1.00 93.69 132 PHE A CA 1
ATOM 1089 C C . PHE A 1 132 ? -6.383 -7.999 3.690 1.00 93.69 132 PHE A C 1
ATOM 1091 O O . PHE A 1 132 ? -5.273 -7.980 3.167 1.00 93.69 132 PHE A O 1
ATOM 1098 N N . GLN A 1 133 ? -7.471 -8.353 3.003 1.00 93.88 133 GLN A N 1
ATOM 1099 C CA . GLN A 1 133 ? -7.409 -8.757 1.595 1.00 93.88 133 GLN A CA 1
ATOM 1100 C C . GLN A 1 133 ? -6.867 -7.637 0.701 1.00 93.88 133 GLN A C 1
ATOM 1102 O O . GLN A 1 133 ? -5.972 -7.879 -0.109 1.00 93.88 133 GLN A O 1
ATOM 1107 N N . ALA A 1 134 ? -7.361 -6.409 0.879 1.00 93.44 134 ALA A N 1
ATOM 1108 C CA . ALA A 1 134 ? -6.883 -5.254 0.129 1.00 93.44 134 ALA A CA 1
ATOM 1109 C C . ALA A 1 134 ? -5.404 -4.966 0.418 1.00 93.44 134 ALA A C 1
ATOM 1111 O O . ALA A 1 134 ? -4.641 -4.720 -0.515 1.00 93.44 134 ALA A O 1
ATOM 1112 N N . HIS A 1 135 ? -4.991 -5.042 1.692 1.00 95.69 135 HIS A N 1
ATOM 1113 C CA . HIS A 1 135 ? -3.581 -4.929 2.084 1.00 95.69 135 HIS A CA 1
ATOM 1114 C C . HIS A 1 135 ? -2.723 -5.919 1.297 1.00 95.69 135 HIS A C 1
ATOM 1116 O O . HIS A 1 135 ? -1.845 -5.506 0.539 1.00 95.69 135 HIS A O 1
ATOM 1122 N N . TRP A 1 136 ? -3.056 -7.205 1.417 1.00 96.38 136 TRP A N 1
ATOM 1123 C CA . TRP A 1 136 ? -2.294 -8.305 0.849 1.00 96.38 136 TRP A CA 1
ATOM 1124 C C . TRP A 1 136 ? -2.196 -8.217 -0.674 1.00 96.38 136 TRP A C 1
ATOM 1126 O O . TRP A 1 136 ? -1.118 -8.409 -1.236 1.00 96.38 136 TRP A O 1
ATOM 1136 N N . MET A 1 137 ? -3.289 -7.874 -1.363 1.00 96.62 137 MET A N 1
ATOM 1137 C CA . MET A 1 137 ? -3.270 -7.713 -2.819 1.00 96.62 137 MET A CA 1
ATOM 1138 C C . MET A 1 137 ? -2.354 -6.568 -3.262 1.00 96.62 137 MET A C 1
ATOM 1140 O O . MET A 1 137 ? -1.622 -6.717 -4.242 1.00 96.62 137 MET A O 1
ATOM 1144 N N . ILE A 1 138 ? -2.375 -5.432 -2.557 1.00 97.25 138 ILE A N 1
ATOM 1145 C CA . ILE A 1 138 ? -1.550 -4.271 -2.908 1.00 97.25 138 ILE A CA 1
ATOM 1146 C C . ILE A 1 138 ? -0.067 -4.552 -2.627 1.00 97.25 138 ILE A C 1
ATOM 1148 O O . ILE A 1 138 ? 0.775 -4.295 -3.494 1.00 97.25 138 ILE A O 1
ATOM 1152 N N . THR A 1 139 ? 0.274 -5.073 -1.443 1.00 97.44 139 THR A N 1
ATOM 1153 C CA . THR A 1 139 ? 1.677 -5.323 -1.062 1.00 97.44 139 THR A CA 1
ATOM 1154 C C . THR A 1 139 ? 2.300 -6.431 -1.901 1.00 97.44 139 THR A C 1
ATOM 1156 O O . THR A 1 139 ? 3.408 -6.245 -2.407 1.00 97.44 139 THR A O 1
ATOM 1159 N N . THR A 1 140 ? 1.560 -7.515 -2.157 1.00 97.31 140 THR A N 1
ATOM 1160 C CA . THR A 1 140 ? 2.011 -8.617 -3.021 1.00 97.31 140 THR A CA 1
ATOM 1161 C C . THR A 1 140 ? 2.258 -8.138 -4.448 1.00 97.31 140 THR A C 1
ATOM 1163 O O . THR A 1 140 ? 3.258 -8.514 -5.056 1.00 97.31 140 THR A O 1
ATOM 1166 N N . TRP A 1 141 ? 1.391 -7.275 -4.992 1.00 98.00 141 TRP A N 1
ATOM 1167 C CA . TRP A 1 141 ? 1.617 -6.699 -6.320 1.00 98.00 141 TRP A CA 1
ATOM 1168 C C . TRP A 1 141 ? 2.910 -5.873 -6.356 1.00 98.00 141 TRP A C 1
ATOM 1170 O O . TRP A 1 141 ? 3.711 -6.022 -7.277 1.00 98.00 141 TRP A O 1
ATOM 1180 N N . CYS A 1 142 ? 3.161 -5.050 -5.329 1.00 97.81 142 CYS A N 1
ATOM 1181 C CA . CYS A 1 142 ? 4.388 -4.252 -5.236 1.00 97.81 142 CYS A CA 1
ATOM 1182 C C . CYS A 1 142 ? 5.642 -5.134 -5.142 1.00 97.81 142 CYS A C 1
ATOM 1184 O O . CYS A 1 142 ? 6.620 -4.874 -5.835 1.00 97.81 142 CYS A O 1
ATOM 1186 N N . GLN A 1 143 ? 5.605 -6.195 -4.334 1.00 96.44 143 GLN A N 1
ATOM 1187 C CA . GLN A 1 143 ? 6.705 -7.160 -4.221 1.00 96.44 143 GLN A CA 1
ATOM 1188 C C . GLN A 1 143 ? 6.936 -7.916 -5.536 1.00 96.44 143 GLN A C 1
ATOM 1190 O O . GLN A 1 143 ? 8.074 -8.065 -5.972 1.00 96.44 143 GLN A O 1
ATOM 1195 N N . GLY A 1 144 ? 5.867 -8.347 -6.213 1.00 96.00 144 GLY A N 1
ATOM 1196 C CA . GLY A 1 144 ? 5.961 -8.961 -7.539 1.00 96.00 144 GLY A CA 1
ATOM 1197 C C . GLY A 1 144 ? 6.633 -8.031 -8.550 1.00 96.00 144 GLY A C 1
ATOM 1198 O O . GLY A 1 144 ? 7.524 -8.452 -9.286 1.00 96.00 144 GLY A O 1
ATOM 1199 N N . ALA A 1 145 ? 6.283 -6.744 -8.516 1.00 96.25 145 ALA A N 1
ATOM 1200 C CA . ALA A 1 145 ? 6.909 -5.734 -9.353 1.00 96.25 145 ALA A CA 1
ATOM 1201 C C . ALA A 1 145 ? 8.417 -5.560 -9.074 1.00 96.25 145 ALA A C 1
ATOM 1203 O O . ALA A 1 145 ? 9.181 -5.325 -10.012 1.00 96.25 145 ALA A O 1
ATOM 1204 N N . GLU A 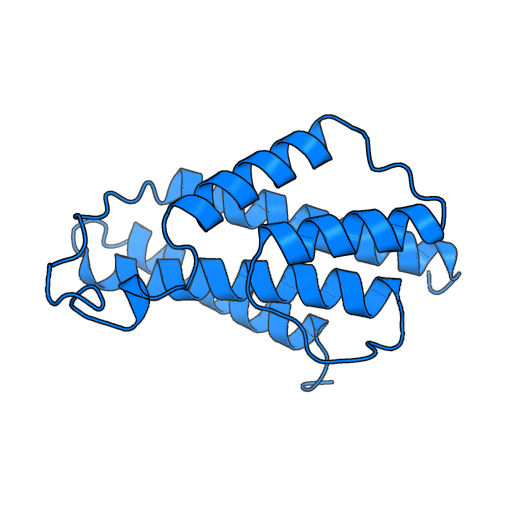1 146 ? 8.857 -5.679 -7.818 1.00 94.81 146 GLU A N 1
ATOM 1205 C CA . GLU A 1 146 ? 10.283 -5.686 -7.454 1.00 94.81 146 GLU A CA 1
ATOM 1206 C C . GLU A 1 146 ? 11.000 -6.925 -8.008 1.00 94.81 146 GLU A C 1
ATOM 1208 O O . GLU A 1 146 ? 12.046 -6.789 -8.648 1.00 94.81 146 GLU A O 1
ATOM 1213 N N . ILE A 1 147 ? 10.407 -8.112 -7.836 1.00 94.19 147 ILE A N 1
ATOM 1214 C CA . ILE A 1 147 ? 10.965 -9.397 -8.293 1.00 94.19 147 ILE A CA 1
ATOM 1215 C C . ILE A 1 147 ? 11.175 -9.403 -9.809 1.00 94.19 147 ILE A C 1
ATOM 1217 O O . ILE A 1 147 ? 12.220 -9.835 -10.289 1.00 94.19 147 ILE A O 1
ATOM 1221 N N . GLU A 1 148 ? 10.212 -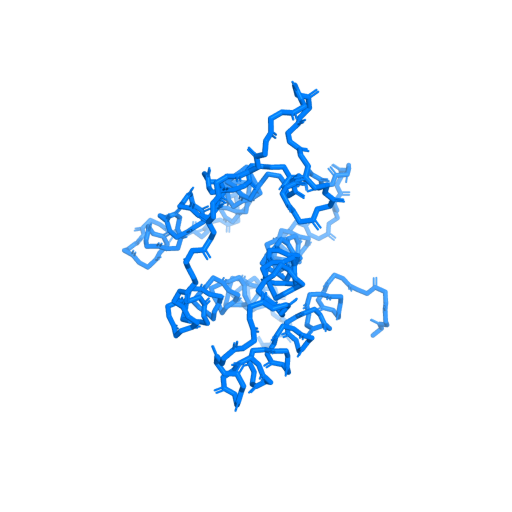8.906 -10.583 1.00 94.19 148 GLU A N 1
ATOM 1222 C CA . GLU A 1 148 ? 10.351 -8.820 -12.040 1.00 94.19 148 GLU A CA 1
ATOM 1223 C C . GLU A 1 148 ? 11.529 -7.922 -12.448 1.00 94.19 148 GLU A C 1
ATOM 1225 O O . GLU A 1 148 ? 12.331 -8.284 -13.315 1.00 94.19 148 GLU A O 1
ATOM 1230 N N . VAL A 1 149 ? 11.688 -6.775 -11.775 1.00 92.19 149 VAL A N 1
ATOM 1231 C CA . VAL A 1 149 ? 12.832 -5.879 -11.989 1.00 92.19 149 VAL A CA 1
ATOM 1232 C C . VAL A 1 149 ? 14.141 -6.579 -11.633 1.00 92.19 149 VAL A C 1
ATOM 1234 O O . VAL A 1 149 ? 15.113 -6.471 -12.382 1.00 92.19 149 VAL A O 1
ATOM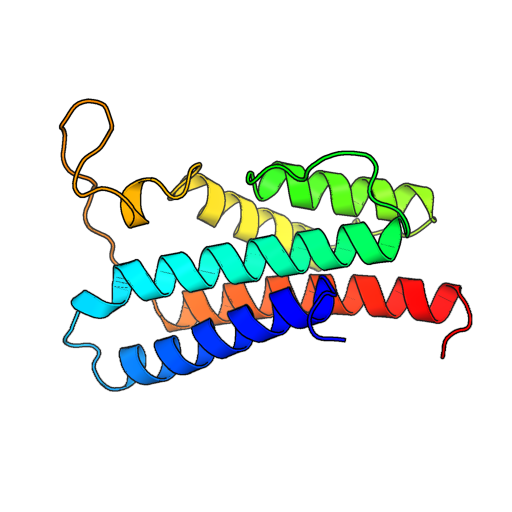 1237 N N . GLU A 1 150 ? 14.179 -7.313 -10.528 1.00 88.94 150 GLU A N 1
ATOM 1238 C CA . GLU A 1 150 ? 15.350 -8.072 -10.095 1.00 88.94 150 GLU A CA 1
ATOM 1239 C C . GLU A 1 150 ? 15.758 -9.153 -11.107 1.00 88.94 150 GLU A C 1
ATOM 1241 O O . GLU A 1 150 ? 16.926 -9.220 -11.508 1.00 88.94 150 GLU A O 1
ATOM 1246 N N . GLN A 1 151 ? 14.786 -9.922 -11.605 1.00 89.25 151 GLN A N 1
ATOM 1247 C CA . GLN A 1 151 ? 14.984 -10.927 -12.653 1.00 89.25 151 GLN A CA 1
ATOM 1248 C C . GLN A 1 151 ? 15.526 -10.297 -13.940 1.00 89.25 151 GLN A C 1
ATOM 1250 O O . GLN A 1 151 ? 16.485 -10.796 -14.527 1.00 89.25 151 GLN A O 1
ATOM 1255 N N . SER A 1 152 ? 14.985 -9.146 -14.357 1.00 87.94 152 SER A N 1
ATOM 1256 C CA . SER A 1 152 ? 15.471 -8.444 -15.555 1.00 87.94 152 SER A CA 1
ATOM 1257 C C . SER A 1 152 ? 16.921 -7.955 -15.436 1.00 87.94 152 SER A C 1
ATOM 1259 O O . SER A 1 152 ? 17.601 -7.770 -16.447 1.00 87.94 152 SER A O 1
ATOM 1261 N N . ARG A 1 153 ? 17.412 -7.767 -14.205 1.00 86.81 153 ARG A N 1
ATOM 1262 C CA . ARG A 1 153 ? 18.793 -7.365 -13.901 1.00 86.81 153 ARG A CA 1
ATOM 1263 C C . ARG A 1 153 ? 19.744 -8.558 -13.744 1.00 86.81 153 ARG A C 1
ATOM 1265 O O . ARG A 1 153 ? 20.940 -8.333 -13.568 1.00 86.81 153 ARG A O 1
ATOM 1272 N N . GLY A 1 154 ? 19.246 -9.795 -13.821 1.00 80.31 154 GLY A N 1
ATOM 1273 C CA . GLY A 1 154 ? 20.045 -11.016 -13.670 1.00 80.31 154 GLY A CA 1
ATOM 1274 C C . GLY A 1 154 ? 20.582 -11.222 -12.253 1.00 80.31 154 GLY A C 1
ATOM 1275 O O . GLY A 1 154 ? 21.653 -11.801 -12.079 1.00 80.31 154 GLY A O 1
ATOM 1276 N N . ILE A 1 155 ? 19.878 -10.687 -11.251 1.00 72.69 155 ILE A N 1
ATOM 1277 C CA . ILE A 1 155 ? 20.226 -10.845 -9.832 1.00 72.69 155 ILE A CA 1
ATOM 1278 C C . ILE A 1 155 ? 19.665 -12.179 -9.281 1.00 72.69 155 ILE A C 1
ATOM 1280 O O . ILE A 1 155 ? 20.159 -12.668 -8.266 1.00 72.69 155 ILE A O 1
ATOM 1284 N N . PHE A 1 156 ? 18.758 -12.829 -10.027 1.00 54.97 156 PHE A N 1
ATOM 1285 C CA . PHE A 1 156 ? 18.319 -14.221 -9.870 1.00 54.97 156 PHE A CA 1
ATOM 1286 C C . PHE A 1 156 ? 18.158 -14.914 -11.226 1.00 54.97 156 PHE A C 1
ATOM 1288 O O . PHE A 1 156 ? 17.726 -14.232 -12.184 1.00 54.97 156 PHE A O 1
#

Foldseek 3Di:
DCPALVNVLVVLVVVLVVLLVVCVVCVVDCVSVLVNLVSLLSSLQSLLVNLLCLLVVDDDDDDDSQNLVSLVSSVVSVVVVVDDPPDPLSVVLNVLSVVSCVLPVPSVLSVDQPDPVRHGDDDDDDPSVVSVVSSCSSNVVSVVSSVVSCVVVVVD

Radius of gyration: 16.45 Å; chains: 1; bounding box: 38×37×42 Å

pLDDT: mean 88.64, std 9.21, range [49.38, 98.0]

Sequence (156 aa):
MTGSWEFLAYSFERGFEEMWDRAQLDRSRSVLDRPLLMLWRQSVELHIKSAIAYTVGDVKGGFGHDLNKLFIQLLRERAILGYCDDNDLTRCVQIMIAEVQSFDPFADRFRYPNKRNGQPFEDIEIDLDHLFQAHWMITTWCQGAEIEVEQSRGIF